Protein AF-A0A3C1CG90-F1 (afdb_monomer)

Mean predicted aligned error: 3.82 Å

Sequence (110 aa):
VVNKIRGTFKSVAVKAPGFGERRKAMLQDMAILTGGQVVTEEVGLKLENIGLDLLGRARKLVVTKDETTLVEGAGEDSDIKGRINQIKAEIENTDSDYDREKLQERLAKL

pLDDT: mean 93.27, std 3.66, range [75.5, 97.25]

Nearest PDB structures (foldseek):
  3vz8-assembly3_C  TM=9.799E-01  e=3.908E-10  Escherichia coli
  5opx-assembly1_A  TM=9.903E-01  e=6.552E-10  Escherichia coli K-12
  4ki8-assembly1_D  TM=9.821E-01  e=1.422E-09  Escherichia coli
  2c7e-assembly1_A  TM=9.826E-01  e=1.964E-09  Escherichia coli
  4v4o-assembly1_A  TM=9.834E-01  e=1.964E-09  Thermus thermophilus

Radius of gyration: 15.7 Å; Cα contacts (8 Å, |Δi|>4): 113; chains: 1; bounding box: 38×30×44 Å

Solvent-accessible surface area (backbone atoms only — not comparable to full-atom values): 6642 Å² total; per-residue (Å²): 109,69,51,44,78,72,65,77,40,94,77,85,87,78,82,76,64,78,57,73,70,59,20,55,53,50,45,46,50,52,15,41,41,14,45,21,55,77,83,39,66,92,79,73,42,50,86,91,75,64,60,76,78,44,52,52,41,55,79,43,79,50,75,60,99,90,50,74,46,82,38,65,46,61,25,55,70,66,55,42,51,51,50,51,51,52,46,51,53,54,41,74,73,46,92,43,69,67,58,34,54,57,42,49,58,51,57,75,74,108

Foldseek 3Di:
DVCVVVVVDDDDDDDQPDDDVLSVLLVVLVCQQFVAADADCVVVHDPVPDDPNRDGDAPDWDDDPVDIAGHRHPHDPVSNVVSLVVLVVVLVPDPDPVVNVSSVVSSVRD

Structure (mmCIF, N/CA/C/O backbone):
data_AF-A0A3C1CG90-F1
#
_entry.id   AF-A0A3C1CG90-F1
#
loop_
_atom_site.group_PDB
_atom_site.id
_atom_site.type_symbol
_atom_site.label_atom_id
_atom_site.label_alt_id
_atom_site.label_comp_id
_atom_site.label_asym_id
_atom_site.label_entity_id
_atom_site.label_seq_id
_atom_site.pdbx_PDB_ins_code
_atom_site.Cartn_x
_atom_site.Cartn_y
_atom_site.Cartn_z
_atom_site.occupancy
_atom_site.B_iso_or_equiv
_atom_site.auth_seq_id
_atom_site.auth_comp_id
_atom_site.auth_asym_id
_atom_site.auth_atom_id
_atom_site.pdbx_PDB_model_num
ATOM 1 N N . VAL A 1 1 ? 17.980 -6.457 -10.029 1.00 86.00 1 VAL A N 1
ATOM 2 C CA . VAL A 1 1 ? 18.742 -5.292 -10.555 1.00 86.00 1 VAL A CA 1
ATOM 3 C C . VAL A 1 1 ? 19.249 -5.526 -11.977 1.00 86.00 1 VAL A C 1
ATOM 5 O O . VAL A 1 1 ? 18.906 -4.738 -12.846 1.00 86.00 1 VAL A O 1
ATOM 8 N N . VAL A 1 2 ? 19.967 -6.624 -12.250 1.00 91.31 2 VAL A N 1
ATOM 9 C CA . VAL A 1 2 ? 20.512 -6.949 -13.589 1.00 91.31 2 VAL A CA 1
ATOM 10 C C . VAL A 1 2 ? 19.466 -6.865 -14.712 1.00 91.31 2 VAL A C 1
ATOM 12 O O . VAL A 1 2 ? 19.693 -6.183 -15.704 1.00 91.31 2 VAL A O 1
ATOM 15 N N . ASN A 1 3 ? 18.283 -7.459 -14.527 1.00 92.94 3 ASN A N 1
ATOM 16 C CA . ASN A 1 3 ? 17.213 -7.426 -15.535 1.00 92.94 3 ASN A CA 1
ATOM 17 C C . ASN A 1 3 ? 16.656 -6.023 -15.829 1.00 92.94 3 ASN A C 1
ATOM 19 O O . ASN A 1 3 ? 16.205 -5.769 -16.942 1.00 92.94 3 ASN A O 1
ATOM 23 N N . LYS A 1 4 ? 16.702 -5.111 -14.851 1.00 89.75 4 LYS A N 1
ATOM 24 C CA . LYS A 1 4 ? 16.311 -3.711 -15.050 1.00 89.75 4 LYS A CA 1
ATOM 25 C C . LYS A 1 4 ? 17.344 -2.975 -15.893 1.00 89.75 4 LYS A C 1
ATOM 27 O O . LYS A 1 4 ? 16.977 -2.280 -16.830 1.00 89.75 4 LYS A O 1
ATOM 32 N N . ILE A 1 5 ? 18.627 -3.168 -15.583 1.00 91.44 5 ILE A N 1
ATOM 33 C CA . ILE A 1 5 ? 19.749 -2.562 -16.319 1.00 91.44 5 ILE A CA 1
ATOM 34 C C . ILE A 1 5 ? 19.773 -3.056 -17.770 1.00 91.44 5 ILE A C 1
ATOM 36 O O . ILE A 1 5 ? 20.002 -2.275 -18.683 1.00 91.44 5 ILE A O 1
ATOM 40 N N . ARG A 1 6 ? 19.472 -4.341 -17.987 1.00 92.62 6 ARG A N 1
ATOM 41 C CA . ARG A 1 6 ? 19.367 -4.946 -19.324 1.00 92.62 6 ARG A CA 1
ATOM 42 C C . ARG A 1 6 ? 18.105 -4.541 -20.098 1.00 92.62 6 ARG A C 1
ATOM 44 O O . ARG A 1 6 ? 17.952 -4.955 -21.238 1.00 92.62 6 ARG A O 1
ATOM 51 N N . GLY A 1 7 ? 17.187 -3.787 -19.489 1.00 90.25 7 GLY A N 1
ATOM 52 C CA . GLY A 1 7 ? 15.934 -3.369 -20.123 1.00 90.25 7 GLY A CA 1
ATOM 53 C C . GLY A 1 7 ? 14.882 -4.474 -20.276 1.00 90.25 7 GLY A C 1
ATOM 54 O O . GLY A 1 7 ? 13.823 -4.217 -20.835 1.00 90.25 7 GLY A O 1
ATOM 55 N N . THR A 1 8 ? 15.129 -5.679 -19.754 1.00 93.56 8 THR A N 1
ATOM 56 C CA . THR A 1 8 ? 14.197 -6.817 -19.836 1.00 93.56 8 THR A CA 1
ATOM 57 C C . THR A 1 8 ? 12.934 -6.578 -19.010 1.00 93.56 8 THR A C 1
ATOM 59 O O . THR A 1 8 ? 11.840 -6.925 -19.437 1.00 93.56 8 THR A O 1
ATOM 62 N N . PHE A 1 9 ? 13.079 -5.963 -17.831 1.00 91.06 9 PHE A N 1
ATOM 63 C CA . PHE A 1 9 ? 11.961 -5.657 -16.940 1.00 91.06 9 PHE A CA 1
ATOM 64 C C . PHE A 1 9 ? 12.073 -4.244 -16.382 1.00 91.06 9 PHE A C 1
ATOM 66 O O . PHE A 1 9 ? 13.094 -3.866 -15.806 1.00 91.06 9 PHE A O 1
ATOM 73 N N . LYS A 1 10 ? 10.986 -3.478 -16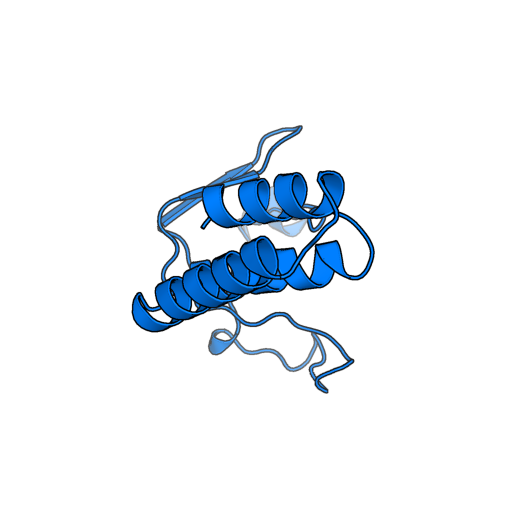.460 1.00 91.81 10 LYS A N 1
ATOM 74 C CA . LYS A 1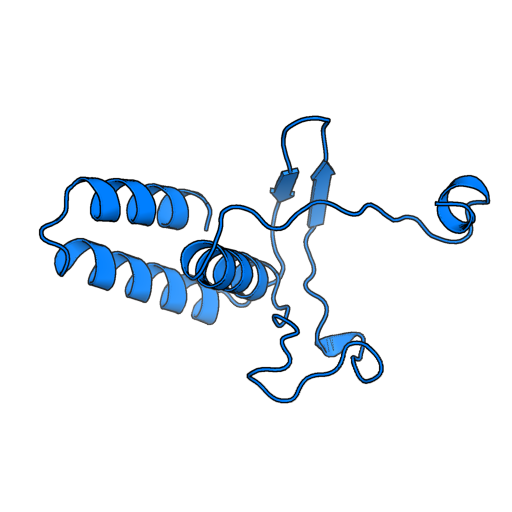 10 ? 10.854 -2.238 -15.692 1.00 91.81 10 LYS A CA 1
ATOM 75 C C . LYS A 1 10 ? 10.399 -2.598 -14.282 1.00 91.81 10 LYS A C 1
ATOM 77 O O . LYS A 1 10 ? 9.264 -3.014 -14.093 1.00 91.81 10 LYS A O 1
ATOM 82 N N . SER A 1 11 ? 11.290 -2.466 -13.303 1.00 92.94 11 SER A N 1
ATOM 83 C CA . SER A 1 11 ? 10.980 -2.798 -11.911 1.00 92.94 11 SER A CA 1
ATOM 84 C C . SER A 1 11 ? 11.587 -1.820 -10.909 1.00 92.94 11 SER A C 1
ATOM 86 O O . SER A 1 11 ? 12.580 -1.127 -11.166 1.00 92.94 11 SER A O 1
ATOM 88 N N . VAL A 1 12 ? 10.966 -1.758 -9.739 1.00 94.50 12 VAL A N 1
ATOM 89 C CA . VAL A 1 12 ? 11.440 -1.049 -8.553 1.00 94.50 12 VAL A CA 1
ATOM 90 C C . VAL A 1 12 ? 10.953 -1.828 -7.336 1.00 94.50 12 VAL A C 1
ATOM 92 O O . VAL A 1 12 ? 9.878 -2.417 -7.378 1.00 94.50 12 VAL A O 1
ATOM 95 N N . ALA A 1 13 ? 11.767 -1.879 -6.288 1.00 94.88 13 ALA A N 1
ATOM 96 C CA . ALA A 1 13 ? 11.408 -2.508 -5.027 1.00 94.88 13 ALA A CA 1
ATOM 97 C C . ALA A 1 13 ? 11.600 -1.479 -3.916 1.00 94.88 13 ALA A C 1
ATOM 99 O O . ALA A 1 13 ? 12.649 -0.837 -3.846 1.00 94.88 13 ALA A O 1
ATOM 100 N N . VAL A 1 14 ? 10.584 -1.332 -3.073 1.00 96.31 14 VAL A N 1
ATOM 101 C CA . VAL A 1 14 ? 10.586 -0.453 -1.903 1.00 96.31 14 VAL A CA 1
ATOM 102 C C . VAL A 1 14 ? 10.163 -1.261 -0.686 1.00 96.31 14 VAL A C 1
ATOM 104 O O . VAL A 1 14 ? 9.483 -2.281 -0.810 1.00 96.31 14 VAL A O 1
ATOM 107 N N . LYS A 1 15 ? 10.600 -0.840 0.499 1.00 96.31 15 LYS A N 1
ATOM 108 C CA . LYS A 1 15 ? 10.173 -1.487 1.741 1.00 96.31 15 LYS A CA 1
ATOM 109 C C . LYS A 1 15 ? 8.707 -1.147 2.007 1.00 96.31 15 LYS A C 1
ATOM 111 O O . LYS A 1 15 ? 8.290 -0.015 1.781 1.00 96.31 15 LYS A O 1
ATOM 116 N N . ALA A 1 16 ? 7.955 -2.113 2.530 1.00 95.44 16 ALA A N 1
ATOM 117 C CA . ALA A 1 16 ? 6.614 -1.851 3.037 1.00 95.44 16 ALA A CA 1
ATOM 118 C C . ALA A 1 16 ? 6.670 -0.791 4.159 1.00 95.44 16 ALA A C 1
ATOM 120 O O . ALA A 1 16 ? 7.592 -0.842 4.985 1.00 95.44 16 ALA A O 1
ATOM 121 N N . PRO A 1 17 ? 5.714 0.153 4.209 1.00 93.75 17 PRO A N 1
ATOM 122 C CA . PRO A 1 17 ? 5.703 1.200 5.220 1.00 93.75 17 PRO A CA 1
ATOM 123 C C . PRO A 1 17 ? 5.403 0.629 6.612 1.00 93.75 17 PRO A C 1
ATOM 125 O O . PRO A 1 17 ? 4.679 -0.354 6.765 1.00 93.75 17 PRO A O 1
ATOM 128 N N . GLY A 1 18 ? 5.957 1.264 7.644 1.00 92.12 18 GLY A N 1
ATOM 129 C CA . GLY A 1 18 ? 5.701 0.901 9.038 1.00 92.12 18 GLY A CA 1
ATOM 130 C C . GLY A 1 18 ? 6.345 -0.415 9.503 1.00 92.12 18 GLY A C 1
ATOM 131 O O . GLY A 1 18 ? 7.231 -1.003 8.869 1.00 92.12 18 GLY A O 1
ATOM 132 N N . PHE A 1 19 ? 5.904 -0.876 10.673 1.00 91.88 19 PHE A N 1
ATOM 133 C CA . PHE A 1 19 ? 6.411 -2.066 11.359 1.00 91.88 19 PHE A CA 1
ATOM 134 C C . PHE A 1 19 ? 5.275 -2.828 12.060 1.00 91.88 19 PHE A C 1
ATOM 136 O O . PHE A 1 19 ? 4.214 -2.259 12.315 1.00 91.88 19 PHE A O 1
ATOM 143 N N . GLY A 1 20 ? 5.497 -4.116 12.348 1.00 92.56 20 GLY A N 1
ATOM 144 C CA . GLY A 1 20 ? 4.539 -4.976 13.057 1.00 92.56 20 GLY A CA 1
ATOM 145 C C . GLY A 1 20 ? 3.153 -5.021 12.404 1.00 92.56 20 GLY A C 1
ATOM 146 O O . GLY A 1 20 ? 3.034 -5.013 11.179 1.00 92.56 20 GLY A O 1
ATOM 147 N N . GLU A 1 21 ? 2.108 -5.009 13.230 1.00 89.56 21 GLU A N 1
ATOM 148 C CA . GLU A 1 21 ? 0.708 -5.032 12.782 1.00 89.56 21 GLU A CA 1
ATOM 149 C C . GLU A 1 21 ? 0.325 -3.807 11.940 1.00 89.56 21 GLU A C 1
ATOM 151 O O . GLU A 1 21 ? -0.412 -3.923 10.960 1.00 89.56 21 GLU A O 1
ATOM 156 N N . ARG A 1 22 ? 0.922 -2.635 12.207 1.00 89.56 22 ARG A N 1
ATOM 157 C CA . ARG A 1 22 ? 0.687 -1.438 11.381 1.00 89.56 22 ARG A CA 1
ATOM 158 C C . ARG A 1 22 ? 1.158 -1.638 9.943 1.00 89.56 22 ARG A C 1
ATOM 160 O O . ARG A 1 22 ? 0.497 -1.172 9.021 1.00 89.56 22 ARG A O 1
ATOM 167 N N . ARG A 1 23 ? 2.260 -2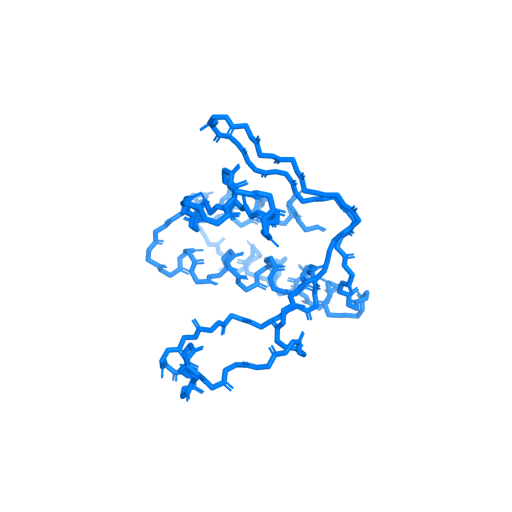.366 9.729 1.00 93.88 23 ARG A N 1
ATOM 168 C CA . ARG A 1 23 ? 2.725 -2.710 8.375 1.00 93.88 23 ARG A CA 1
ATOM 169 C C . ARG A 1 23 ? 1.704 -3.573 7.642 1.00 93.88 23 ARG A C 1
ATOM 171 O O . ARG A 1 23 ? 1.439 -3.312 6.473 1.00 93.88 23 ARG A O 1
ATOM 178 N N . LYS A 1 24 ? 1.141 -4.583 8.312 1.00 93.12 24 LYS A N 1
ATOM 179 C CA . LYS A 1 24 ? 0.114 -5.456 7.725 1.00 93.12 24 LYS A CA 1
ATOM 180 C C . LYS A 1 24 ? -1.127 -4.651 7.343 1.00 93.12 24 LYS A C 1
ATOM 182 O O . LYS A 1 24 ? -1.591 -4.750 6.212 1.00 93.12 24 LYS A O 1
ATOM 187 N N . ALA A 1 25 ? -1.589 -3.777 8.236 1.00 93.69 25 ALA A N 1
ATOM 188 C CA . ALA A 1 25 ? -2.736 -2.913 7.982 1.00 93.69 25 ALA A CA 1
ATOM 189 C C . ALA A 1 25 ? -2.504 -1.955 6.798 1.00 93.69 25 ALA A C 1
ATOM 191 O O . ALA A 1 25 ? -3.360 -1.859 5.925 1.00 93.69 25 ALA A O 1
ATOM 192 N N . MET A 1 26 ? -1.335 -1.307 6.718 1.00 95.19 26 MET A N 1
ATOM 193 C CA . MET A 1 26 ? -0.993 -0.414 5.600 1.00 95.19 26 MET A CA 1
ATOM 194 C C . MET A 1 26 ? -0.787 -1.164 4.275 1.00 95.19 26 MET A C 1
ATOM 196 O O . MET A 1 26 ? -1.119 -0.638 3.216 1.00 95.19 26 MET A O 1
ATOM 200 N N . LEU A 1 27 ? -0.248 -2.388 4.305 1.00 95.69 27 LEU A N 1
ATOM 201 C CA . LEU A 1 27 ? -0.185 -3.251 3.120 1.00 95.69 27 LEU A CA 1
ATOM 202 C C . LEU A 1 27 ? -1.585 -3.610 2.627 1.00 9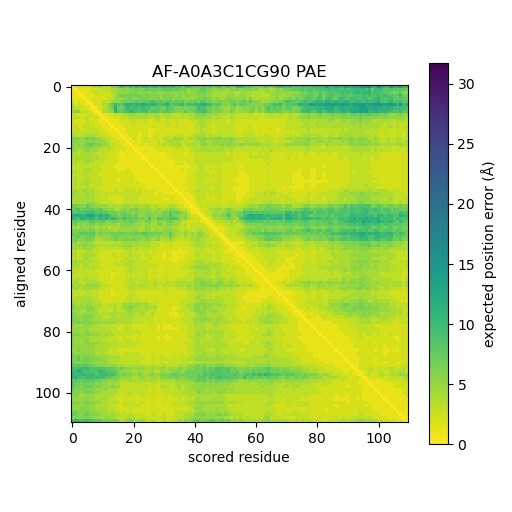5.69 27 LEU A C 1
ATOM 204 O O . LEU A 1 27 ? -1.822 -3.560 1.424 1.00 95.69 27 LEU A O 1
ATOM 208 N N . GLN A 1 28 ? -2.506 -3.907 3.545 1.00 95.00 28 GLN A N 1
ATOM 209 C CA . GLN A 1 28 ? -3.900 -4.165 3.205 1.00 95.00 28 GLN A CA 1
ATOM 210 C C . GLN A 1 28 ? -4.575 -2.927 2.604 1.00 95.00 28 GLN A C 1
ATOM 212 O O . GLN A 1 28 ? -5.306 -3.052 1.629 1.00 95.00 28 GLN A O 1
ATOM 217 N N . ASP A 1 29 ? -4.293 -1.733 3.133 1.00 96.00 29 ASP A N 1
ATOM 218 C CA . ASP A 1 29 ? -4.805 -0.472 2.582 1.00 96.00 29 ASP A CA 1
ATOM 219 C C . ASP A 1 29 ? -4.351 -0.287 1.124 1.00 96.00 29 ASP A C 1
ATOM 221 O O . ASP A 1 29 ? -5.168 -0.033 0.243 1.00 96.00 29 ASP A O 1
ATOM 225 N N . MET A 1 30 ? -3.059 -0.494 0.842 1.00 95.94 30 MET A N 1
ATOM 226 C CA . MET A 1 30 ? -2.529 -0.415 -0.525 1.00 95.94 30 MET A CA 1
ATOM 227 C C . MET A 1 30 ? -3.086 -1.514 -1.436 1.00 95.94 30 MET A C 1
ATOM 229 O O . MET A 1 30 ? -3.324 -1.262 -2.616 1.00 95.94 30 MET A O 1
ATOM 233 N N . ALA A 1 31 ? -3.287 -2.724 -0.913 1.00 95.88 31 ALA A N 1
ATOM 234 C CA . ALA A 1 31 ? -3.882 -3.831 -1.653 1.00 95.88 31 ALA A CA 1
ATOM 235 C C . ALA A 1 31 ? -5.313 -3.484 -2.086 1.00 95.88 31 ALA A C 1
ATOM 237 O O . ALA A 1 31 ? -5.608 -3.543 -3.274 1.00 95.88 31 ALA A O 1
ATOM 238 N N . ILE A 1 32 ? -6.142 -2.987 -1.163 1.00 96.25 32 ILE A N 1
ATOM 239 C CA . ILE A 1 32 ? -7.508 -2.531 -1.453 1.00 96.25 32 ILE A CA 1
ATOM 240 C C . ILE A 1 32 ? -7.499 -1.370 -2.453 1.00 96.25 32 ILE A C 1
ATOM 242 O O . ILE A 1 32 ? -8.198 -1.433 -3.457 1.00 96.25 32 ILE A O 1
ATOM 246 N N . LEU A 1 33 ? -6.658 -0.352 -2.238 1.00 96.19 33 LEU A N 1
ATOM 247 C CA . LEU A 1 33 ? -6.548 0.804 -3.136 1.00 96.19 33 LEU A CA 1
ATOM 248 C C . LEU A 1 33 ? -6.192 0.397 -4.575 1.00 96.19 33 LEU A C 1
ATOM 250 O O . LEU A 1 33 ? -6.630 1.028 -5.533 1.00 96.19 33 LEU A O 1
ATOM 254 N N . THR A 1 34 ? -5.371 -0.639 -4.739 1.00 97.00 34 THR A N 1
ATOM 255 C CA . THR A 1 34 ? -4.860 -1.071 -6.047 1.00 97.00 34 THR A CA 1
ATOM 256 C C . THR A 1 34 ? -5.590 -2.281 -6.633 1.00 97.00 34 THR A C 1
ATOM 258 O O . THR A 1 34 ? -5.277 -2.667 -7.759 1.00 97.00 34 THR A O 1
ATOM 261 N N . GLY A 1 35 ? -6.534 -2.883 -5.904 1.00 95.25 35 GLY A N 1
ATOM 262 C CA . GLY A 1 35 ? -7.191 -4.136 -6.290 1.00 95.25 35 GLY A CA 1
ATOM 263 C C . GLY A 1 35 ? -6.259 -5.356 -6.261 1.00 95.25 35 GLY A C 1
ATOM 264 O O . GLY A 1 35 ? -6.475 -6.310 -6.998 1.00 95.25 35 GLY A O 1
ATOM 265 N N . GLY A 1 36 ? -5.178 -5.301 -5.480 1.00 95.00 36 GLY A N 1
ATOM 266 C CA . GLY A 1 36 ? -4.251 -6.418 -5.288 1.00 95.00 36 GLY A CA 1
ATOM 267 C C . GLY A 1 36 ? -4.540 -7.211 -4.016 1.00 95.00 36 GLY A C 1
ATOM 268 O O . GLY A 1 36 ? -5.404 -6.853 -3.219 1.00 95.00 36 GLY A O 1
ATOM 269 N N . GLN A 1 37 ? -3.746 -8.254 -3.777 1.00 93.75 37 GLN A N 1
ATOM 270 C CA . GLN A 1 37 ? -3.806 -9.044 -2.549 1.00 93.75 37 GLN A CA 1
ATOM 271 C C . GLN A 1 37 ? -2.442 -9.099 -1.858 1.00 93.75 37 GLN A C 1
ATOM 273 O O . GLN A 1 37 ? -1.403 -9.316 -2.486 1.00 93.75 37 GLN A O 1
ATOM 278 N N . VAL A 1 38 ? -2.435 -8.915 -0.534 1.00 93.56 38 VAL A N 1
ATOM 279 C CA . VAL A 1 38 ? -1.216 -9.061 0.268 1.00 93.56 38 VAL A CA 1
ATOM 280 C C . VAL A 1 38 ? -0.826 -10.536 0.320 1.00 93.56 38 VAL A C 1
ATOM 282 O O . VAL A 1 38 ? -1.568 -11.377 0.824 1.00 93.56 38 VAL A O 1
ATOM 285 N N . VAL A 1 39 ? 0.370 -10.845 -0.175 1.00 92.00 39 VAL A N 1
ATOM 286 C CA . VAL A 1 39 ? 0.932 -12.197 -0.138 1.00 92.00 39 VAL A CA 1
ATOM 287 C C . VAL A 1 39 ? 1.588 -12.413 1.222 1.00 92.00 39 VAL A C 1
ATOM 289 O O . VAL A 1 39 ? 2.621 -11.816 1.524 1.00 92.00 39 VAL A O 1
ATOM 292 N N . THR A 1 40 ? 0.979 -13.258 2.048 1.00 88.25 40 THR A N 1
ATOM 293 C CA . THR A 1 40 ? 1.516 -13.665 3.350 1.00 88.25 40 THR A CA 1
ATOM 294 C C . THR A 1 40 ? 1.304 -15.159 3.565 1.00 88.25 40 THR A C 1
ATOM 296 O O . THR A 1 40 ? 0.278 -15.716 3.172 1.00 88.25 40 THR A O 1
ATOM 299 N N . GLU A 1 41 ? 2.268 -15.809 4.214 1.00 83.94 41 GLU A N 1
ATOM 300 C CA . GLU A 1 41 ? 2.171 -17.229 4.563 1.00 83.94 41 GLU A CA 1
ATOM 301 C C . GLU A 1 41 ? 1.032 -17.494 5.560 1.00 83.94 41 GLU A C 1
ATOM 303 O O . GLU A 1 41 ? 0.460 -18.580 5.556 1.00 83.94 41 GLU A O 1
ATOM 308 N N . GLU A 1 42 ? 0.641 -16.486 6.353 1.00 80.50 42 GLU A N 1
ATOM 309 C CA . GLU A 1 42 ? -0.469 -16.570 7.318 1.00 80.50 42 GLU A CA 1
ATOM 310 C C . GLU A 1 42 ? -1.811 -16.915 6.651 1.00 80.50 42 GLU A C 1
ATOM 312 O O . GLU A 1 42 ? -2.651 -17.567 7.264 1.00 80.50 42 GLU A O 1
ATOM 317 N N . VAL A 1 43 ? -2.003 -16.520 5.385 1.00 75.50 43 VAL A N 1
A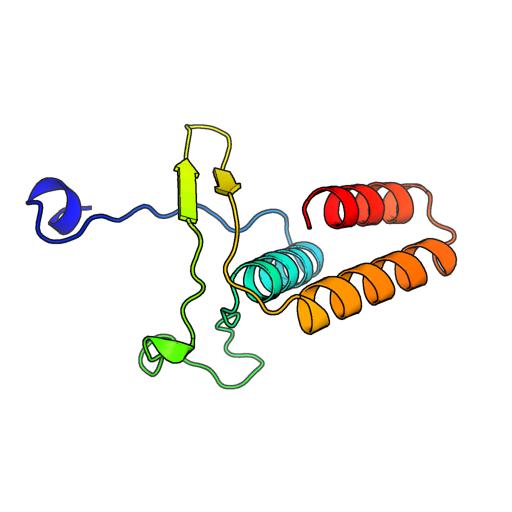TOM 318 C CA . VAL A 1 43 ? -3.207 -16.841 4.593 1.00 75.50 43 VAL A CA 1
ATOM 319 C C . VAL A 1 43 ? -2.968 -17.986 3.601 1.00 75.50 43 VAL A C 1
ATOM 321 O O . VAL A 1 43 ? -3.753 -18.188 2.680 1.00 75.50 43 VAL A O 1
ATOM 324 N N . GLY A 1 44 ? -1.872 -18.735 3.767 1.00 82.25 44 GLY A N 1
ATOM 325 C CA . GLY A 1 44 ? -1.527 -19.888 2.932 1.00 82.25 44 GLY A CA 1
ATOM 326 C C . GLY A 1 44 ? -0.985 -19.537 1.544 1.00 82.25 44 GLY A C 1
ATOM 327 O O . GLY A 1 44 ? -0.801 -20.432 0.717 1.00 82.25 44 GLY A O 1
ATOM 328 N N . LEU A 1 45 ? -0.706 -18.259 1.270 1.00 86.38 45 LEU A N 1
ATOM 329 C CA . LEU A 1 45 ? -0.145 -17.829 -0.006 1.00 86.38 45 LEU A CA 1
ATOM 330 C C . LEU A 1 45 ? 1.379 -17.926 0.014 1.00 86.38 45 LEU A C 1
ATOM 332 O O . LEU A 1 45 ? 2.048 -17.378 0.889 1.00 86.38 45 LEU A O 1
ATOM 336 N N . LYS A 1 46 ? 1.930 -18.573 -1.014 1.00 87.94 46 LYS A N 1
ATOM 337 C CA . LYS A 1 46 ? 3.369 -18.602 -1.276 1.00 87.94 46 LYS A CA 1
ATOM 338 C C . LYS A 1 46 ? 3.685 -17.795 -2.519 1.00 87.94 46 LYS A C 1
ATOM 340 O O . LYS A 1 46 ? 2.998 -17.925 -3.528 1.00 87.94 46 LYS A O 1
ATOM 345 N N . LEU A 1 47 ? 4.773 -17.029 -2.464 1.00 86.38 47 LEU A N 1
ATOM 346 C CA . LEU A 1 47 ? 5.218 -16.170 -3.565 1.00 86.38 47 LEU A CA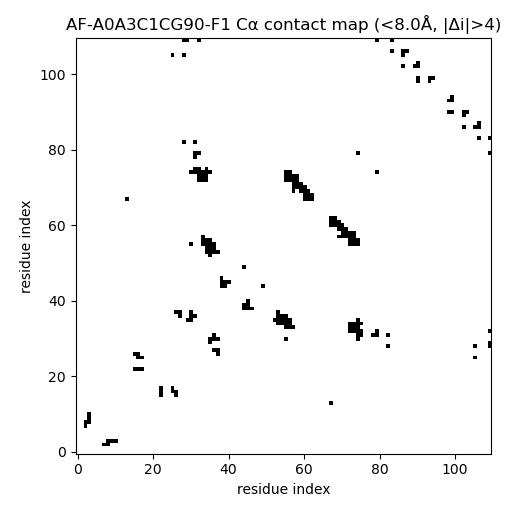 1
ATOM 347 C C . LEU A 1 47 ? 5.467 -16.946 -4.873 1.00 86.38 47 LEU A C 1
ATOM 349 O O . LEU A 1 47 ? 5.336 -16.386 -5.951 1.00 86.38 47 LEU A O 1
ATOM 353 N N . GLU A 1 48 ? 5.806 -18.231 -4.790 1.00 88.50 48 GLU A N 1
ATOM 354 C CA . GLU A 1 48 ? 6.012 -19.103 -5.956 1.00 88.50 48 GLU A CA 1
ATOM 355 C C . GLU A 1 48 ? 4.716 -19.462 -6.704 1.00 88.50 48 GLU A C 1
ATOM 357 O O . GLU A 1 48 ? 4.775 -19.807 -7.880 1.00 88.50 48 GLU A O 1
ATOM 362 N N . ASN A 1 49 ? 3.557 -19.337 -6.049 1.00 86.62 49 ASN A N 1
ATOM 363 C CA . ASN A 1 49 ? 2.257 -19.765 -6.574 1.00 86.62 49 ASN A CA 1
ATOM 364 C C . ASN A 1 49 ? 1.334 -18.591 -6.939 1.00 86.62 49 ASN A C 1
ATOM 366 O O . ASN A 1 49 ? 0.150 -18.808 -7.189 1.00 86.62 49 ASN A O 1
ATOM 370 N N . ILE A 1 50 ? 1.832 -17.349 -6.934 1.00 90.69 50 ILE A N 1
ATOM 371 C CA . ILE A 1 50 ? 0.995 -16.177 -7.225 1.00 90.69 50 ILE A CA 1
ATOM 372 C C . ILE A 1 50 ? 0.802 -15.975 -8.729 1.00 90.69 50 ILE A C 1
ATOM 374 O O . ILE A 1 50 ? 1.744 -16.092 -9.515 1.00 90.69 50 ILE A O 1
ATOM 378 N N . GLY A 1 51 ? -0.424 -15.629 -9.120 1.00 89.94 51 GLY A N 1
ATOM 379 C CA . GLY A 1 51 ? -0.763 -15.204 -10.473 1.00 89.94 51 GLY A CA 1
ATOM 380 C C . GLY A 1 51 ? -0.809 -13.680 -10.625 1.00 89.94 51 GLY A C 1
ATOM 381 O O . GLY A 1 51 ? -0.609 -12.918 -9.676 1.00 89.94 51 GLY A O 1
ATOM 382 N N . LEU A 1 52 ? -1.064 -13.225 -11.855 1.00 91.81 52 LEU A N 1
ATOM 383 C CA . LEU A 1 52 ? -1.195 -11.796 -12.182 1.00 91.81 52 LEU A CA 1
ATOM 384 C C . LEU A 1 52 ? -2.473 -11.164 -11.614 1.00 91.81 52 LEU A C 1
ATOM 386 O O . LEU A 1 52 ? -2.560 -9.943 -11.530 1.00 91.81 52 LEU A O 1
ATOM 390 N N . ASP A 1 53 ? -3.448 -11.989 -11.257 1.00 90.94 53 ASP A N 1
ATOM 391 C CA . ASP A 1 53 ? -4.711 -11.636 -10.613 1.00 90.94 53 ASP A CA 1
ATOM 392 C C . ASP A 1 53 ? -4.519 -11.077 -9.198 1.00 90.94 53 ASP A C 1
ATOM 394 O O . ASP A 1 53 ? -5.290 -10.226 -8.774 1.00 90.94 53 ASP A O 1
ATOM 398 N N . LEU A 1 54 ? -3.450 -11.475 -8.502 1.00 91.25 54 LEU A N 1
ATOM 399 C CA . LEU A 1 54 ? -3.135 -10.975 -7.159 1.00 91.25 54 LEU A CA 1
ATOM 400 C C . LEU A 1 54 ? -2.378 -9.635 -7.181 1.00 91.25 54 LEU A C 1
ATOM 402 O O . LEU A 1 54 ? -2.177 -9.012 -6.135 1.00 91.25 54 LEU A O 1
ATOM 406 N N . LEU A 1 55 ? -1.918 -9.187 -8.355 1.00 94.62 55 LEU A N 1
ATOM 407 C CA . LEU A 1 55 ? -1.130 -7.966 -8.491 1.00 94.62 55 LEU A CA 1
ATOM 408 C C . LEU A 1 55 ? -2.032 -6.737 -8.620 1.00 94.62 55 LEU A C 1
ATOM 410 O O . LEU A 1 55 ? -2.776 -6.591 -9.589 1.00 94.62 55 LEU A O 1
ATOM 414 N N . GLY A 1 56 ? -1.870 -5.799 -7.687 1.00 96.12 56 GLY A N 1
ATOM 415 C CA . GLY A 1 56 ? -2.540 -4.505 -7.747 1.00 96.12 56 GLY A CA 1
ATOM 416 C C . GLY A 1 56 ? -2.084 -3.651 -8.934 1.00 96.12 56 GLY A C 1
ATOM 417 O O . GLY A 1 56 ? -0.959 -3.770 -9.431 1.00 96.12 56 GLY A O 1
ATOM 418 N N . ARG A 1 57 ? -2.960 -2.751 -9.381 1.00 96.56 57 ARG A N 1
ATOM 419 C CA . ARG A 1 57 ? -2.705 -1.809 -10.474 1.00 96.56 57 ARG A CA 1
ATOM 420 C C . ARG A 1 57 ? -2.926 -0.372 -10.013 1.00 96.56 57 ARG A C 1
ATOM 422 O O . ARG A 1 57 ? -3.776 -0.084 -9.178 1.00 96.56 57 ARG A O 1
ATOM 429 N N . ALA A 1 58 ? -2.148 0.537 -10.586 1.00 96.56 58 ALA A N 1
ATOM 430 C CA . ALA A 1 58 ? -2.301 1.976 -10.417 1.00 96.56 58 ALA A CA 1
ATOM 431 C C . ALA A 1 58 ? -1.912 2.676 -11.719 1.00 96.56 58 ALA A C 1
ATOM 433 O O . ALA A 1 58 ? -1.056 2.179 -12.459 1.00 96.56 58 ALA A O 1
ATOM 434 N N . ARG A 1 59 ? -2.499 3.842 -11.996 1.00 96.62 59 ARG A N 1
ATOM 435 C CA . ARG A 1 59 ? -2.174 4.625 -13.197 1.00 96.62 59 ARG A CA 1
ATOM 436 C C . ARG A 1 59 ? -0.722 5.086 -13.200 1.00 96.62 59 ARG A C 1
ATOM 438 O O . ARG A 1 59 ? -0.075 5.099 -14.249 1.00 96.62 59 ARG A O 1
ATOM 445 N N . LYS A 1 60 ? -0.213 5.513 -12.043 1.00 95.62 60 LYS A N 1
ATOM 446 C CA . LYS A 1 60 ? 1.155 6.019 -11.916 1.00 95.62 60 LYS A CA 1
ATOM 447 C C . LYS A 1 60 ? 1.742 5.691 -10.549 1.00 95.62 60 LYS A C 1
ATOM 449 O O . LYS A 1 60 ? 1.120 5.912 -9.516 1.00 95.62 60 LYS A O 1
ATOM 454 N N . LEU A 1 61 ? 2.984 5.215 -10.571 1.00 95.81 61 LEU A N 1
ATOM 455 C CA . LEU A 1 61 ? 3.825 5.023 -9.394 1.00 95.81 61 LEU A CA 1
ATOM 456 C C . LEU A 1 61 ? 5.025 5.961 -9.494 1.00 95.81 61 LEU A C 1
ATOM 458 O O . LEU A 1 61 ? 5.745 5.945 -10.496 1.00 95.81 61 LEU A O 1
ATOM 462 N N . VAL A 1 62 ? 5.238 6.776 -8.464 1.00 96.75 62 VAL A N 1
ATOM 463 C CA . VAL A 1 62 ? 6.414 7.646 -8.340 1.00 96.75 62 VAL A CA 1
ATOM 464 C C . VAL A 1 62 ? 7.215 7.181 -7.138 1.00 96.75 62 VAL A C 1
ATOM 466 O O . VAL A 1 62 ? 6.692 7.124 -6.032 1.00 96.75 62 VAL A O 1
ATOM 469 N N . VAL A 1 63 ? 8.479 6.831 -7.361 1.00 97.25 63 VAL A N 1
ATOM 470 C CA . VAL A 1 63 ? 9.399 6.405 -6.303 1.00 97.25 63 VAL A CA 1
ATOM 471 C C . VAL A 1 63 ? 10.579 7.361 -6.293 1.00 97.25 63 VAL A C 1
ATOM 473 O O . VAL A 1 63 ? 11.273 7.498 -7.304 1.00 97.25 63 VAL A O 1
ATOM 476 N N . THR A 1 64 ? 10.791 8.021 -5.162 1.00 96.81 64 THR A N 1
ATOM 477 C CA . THR A 1 64 ? 11.962 8.858 -4.898 1.00 96.81 64 THR A CA 1
ATOM 478 C C . THR A 1 64 ? 12.911 8.122 -3.949 1.00 96.81 64 THR A C 1
ATOM 480 O O . THR A 1 64 ? 12.744 6.933 -3.674 1.00 96.81 64 THR A O 1
ATOM 483 N N . LYS A 1 65 ? 13.955 8.809 -3.478 1.00 95.50 65 LYS A N 1
ATOM 484 C CA . LYS A 1 65 ? 14.871 8.251 -2.479 1.00 95.50 65 LYS A CA 1
ATOM 485 C C . LYS A 1 65 ? 14.153 7.938 -1.161 1.00 95.50 65 LYS A C 1
ATOM 487 O O . LYS A 1 65 ? 14.471 6.929 -0.535 1.00 95.50 65 LYS A O 1
ATOM 492 N N . ASP A 1 66 ? 13.201 8.787 -0.785 1.00 94.75 66 ASP A N 1
ATOM 493 C CA . ASP A 1 66 ? 12.617 8.803 0.556 1.00 94.75 66 ASP A CA 1
ATOM 494 C C . ASP A 1 66 ? 11.119 8.455 0.552 1.00 94.75 66 ASP A C 1
ATOM 496 O O . ASP A 1 66 ? 10.587 8.011 1.567 1.00 94.75 66 ASP A O 1
ATOM 500 N N . GLU A 1 67 ? 10.436 8.589 -0.591 1.00 95.12 67 GLU A N 1
ATOM 501 C CA . GLU A 1 67 ? 8.979 8.473 -0.677 1.00 95.12 67 GLU A CA 1
ATOM 502 C C . GLU A 1 67 ? 8.510 7.596 -1.841 1.00 95.12 67 GLU A C 1
ATOM 504 O O . GLU A 1 67 ? 9.181 7.417 -2.861 1.00 95.12 67 GLU A O 1
ATOM 509 N N . THR A 1 68 ? 7.311 7.038 -1.686 1.00 96.94 68 THR A N 1
ATOM 510 C CA . THR A 1 68 ? 6.596 6.318 -2.741 1.00 96.94 68 THR A CA 1
ATOM 511 C C . THR A 1 68 ? 5.162 6.814 -2.799 1.00 96.94 68 THR A C 1
ATOM 513 O O . THR A 1 68 ? 4.455 6.790 -1.795 1.00 96.94 68 THR A O 1
ATOM 516 N N . THR A 1 69 ? 4.732 7.235 -3.983 1.00 95.81 69 THR A N 1
ATOM 517 C CA . THR A 1 69 ? 3.388 7.756 -4.233 1.00 95.81 69 THR A CA 1
ATOM 518 C C . THR A 1 69 ? 2.673 6.864 -5.236 1.00 95.81 69 THR A C 1
ATOM 520 O O . THR A 1 69 ? 3.165 6.644 -6.349 1.00 95.81 69 THR A O 1
ATOM 523 N N . LEU A 1 70 ? 1.501 6.373 -4.838 1.00 95.50 70 LEU A N 1
ATOM 524 C CA . LEU A 1 70 ? 0.571 5.646 -5.691 1.00 95.50 70 LEU A CA 1
ATOM 525 C C . LEU A 1 70 ? -0.519 6.620 -6.138 1.00 95.50 70 LEU A C 1
ATOM 527 O O . LEU A 1 70 ? -1.142 7.264 -5.302 1.00 95.50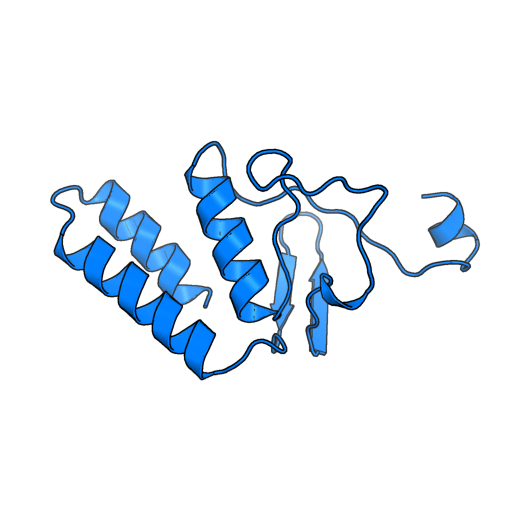 70 LEU A O 1
ATOM 531 N N . VAL A 1 71 ? -0.722 6.756 -7.447 1.00 95.00 71 VAL A N 1
ATOM 532 C CA . VAL A 1 71 ? -1.714 7.674 -8.021 1.00 95.00 71 VAL A CA 1
ATOM 533 C C . VAL A 1 71 ? -2.737 6.870 -8.807 1.00 95.00 71 VAL A C 1
ATOM 535 O O . VAL A 1 71 ? -2.357 6.134 -9.723 1.00 95.00 71 VAL A O 1
ATOM 538 N N . GLU A 1 72 ? -4.013 7.061 -8.457 1.00 92.81 72 GLU A N 1
ATOM 539 C CA . GLU A 1 72 ? -5.180 6.405 -9.064 1.00 92.81 72 GLU A CA 1
ATOM 540 C C . GLU A 1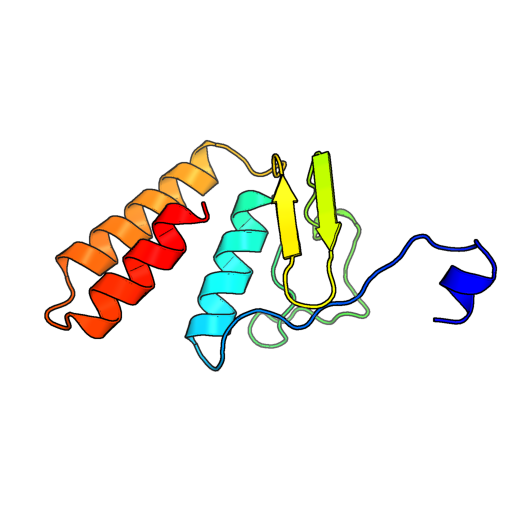 72 ? -5.012 4.877 -9.101 1.00 92.81 72 GLU A C 1
ATOM 542 O O . GLU A 1 72 ? -4.700 4.282 -10.138 1.00 92.81 72 GLU A O 1
ATOM 547 N N . GLY A 1 73 ? -5.154 4.253 -7.928 1.00 94.38 73 GLY A N 1
ATOM 548 C CA . GLY A 1 73 ? -5.236 2.800 -7.805 1.00 94.38 73 GLY A CA 1
ATOM 549 C C . GLY A 1 73 ? -6.499 2.252 -8.478 1.00 94.38 73 GLY A C 1
ATOM 550 O O . GLY A 1 73 ? -7.501 2.950 -8.584 1.00 94.38 73 GLY A O 1
ATOM 551 N N . ALA A 1 74 ? -6.429 1.020 -8.980 1.00 95.06 74 ALA A N 1
ATOM 552 C CA . ALA A 1 74 ? -7.515 0.375 -9.720 1.00 95.06 74 ALA A CA 1
ATOM 553 C C . ALA A 1 74 ? -8.407 -0.525 -8.840 1.00 95.06 74 ALA A C 1
ATOM 555 O O . ALA A 1 74 ? -8.999 -1.473 -9.353 1.00 95.06 74 ALA A O 1
ATOM 556 N N . GLY A 1 75 ? -8.444 -0.279 -7.528 1.00 94.81 75 GLY A N 1
ATOM 557 C CA . GLY A 1 75 ? -9.335 -0.982 -6.605 1.00 94.81 75 GLY A CA 1
ATOM 558 C C . GLY A 1 75 ? -10.805 -0.630 -6.826 1.00 94.81 75 GLY A C 1
ATOM 559 O O . GLY A 1 75 ? -11.123 0.412 -7.398 1.00 94.81 75 GLY A O 1
ATOM 560 N N . GLU A 1 76 ? -11.709 -1.494 -6.366 1.00 95.56 76 GLU A N 1
ATOM 561 C CA . GLU A 1 76 ? -13.143 -1.217 -6.443 1.00 95.56 76 GLU A CA 1
ATOM 562 C C . GLU A 1 76 ? -13.559 -0.135 -5.435 1.00 95.56 76 GLU A C 1
ATOM 564 O O . GLU A 1 76 ? -13.221 -0.192 -4.249 1.00 95.56 76 GLU A O 1
ATOM 569 N N . ASP A 1 77 ? -14.364 0.832 -5.885 1.00 94.12 77 ASP A N 1
ATOM 570 C CA . ASP A 1 77 ? -14.879 1.922 -5.044 1.00 94.12 77 ASP A CA 1
ATOM 571 C C . ASP A 1 77 ? -15.612 1.418 -3.790 1.00 94.12 77 ASP A C 1
ATOM 573 O O . ASP A 1 77 ? -15.586 2.072 -2.744 1.00 94.12 77 ASP A O 1
ATOM 577 N N . SER A 1 78 ? -16.301 0.277 -3.888 1.00 96.31 78 SER A N 1
ATOM 578 C CA . SER A 1 78 ? -16.986 -0.385 -2.771 1.00 96.31 78 SER A CA 1
ATOM 579 C C . SER A 1 78 ? -16.009 -0.833 -1.693 1.00 96.31 78 SER A C 1
ATOM 581 O O . SER A 1 78 ? -16.243 -0.556 -0.514 1.00 96.31 78 SER A O 1
ATOM 583 N N . ASP A 1 79 ? -14.906 -1.463 -2.088 1.00 95.50 79 ASP A N 1
ATOM 584 C CA . ASP A 1 79 ? -13.894 -1.974 -1.166 1.00 95.50 79 ASP A CA 1
ATOM 585 C C . ASP A 1 79 ? -13.139 -0.828 -0.498 1.00 95.50 79 ASP A C 1
ATOM 587 O O . ASP A 1 79 ? -12.934 -0.837 0.719 1.00 95.50 79 ASP A O 1
ATOM 591 N N . ILE A 1 80 ? -12.804 0.214 -1.266 1.00 95.25 80 ILE A N 1
ATOM 592 C CA . ILE A 1 80 ? -12.156 1.423 -0.746 1.00 95.25 80 ILE A CA 1
ATOM 593 C C . ILE A 1 80 ? -13.069 2.113 0.276 1.00 95.25 80 ILE A C 1
ATOM 595 O O . ILE A 1 80 ? -12.638 2.414 1.391 1.00 95.25 80 ILE A O 1
ATOM 599 N N . LYS A 1 81 ? -14.359 2.302 -0.041 1.00 95.94 81 LYS A N 1
ATOM 600 C CA . LYS A 1 81 ? -15.341 2.865 0.906 1.00 95.94 81 LYS A CA 1
ATOM 601 C C . LYS A 1 81 ? -15.512 1.988 2.143 1.00 95.94 81 LYS A C 1
ATOM 603 O O . LYS A 1 81 ? -15.576 2.512 3.256 1.00 95.94 81 LYS A O 1
ATOM 608 N N . GLY A 1 82 ? -15.559 0.668 1.969 1.00 96.94 82 GLY A N 1
ATOM 609 C CA . GLY A 1 82 ? -15.602 -0.291 3.070 1.00 96.94 82 GLY A CA 1
ATOM 610 C C . GLY A 1 82 ? -14.400 -0.128 3.997 1.00 96.94 82 GLY A C 1
ATOM 611 O O . GLY A 1 82 ? -14.560 -0.038 5.216 1.00 96.94 82 GLY A O 1
ATOM 612 N N . ARG A 1 83 ? -13.203 0.016 3.423 1.00 96.31 83 ARG A N 1
ATOM 613 C CA . ARG A 1 83 ? -11.970 0.218 4.181 1.00 96.31 83 ARG A CA 1
ATOM 614 C C . ARG A 1 83 ? -11.931 1.554 4.917 1.00 96.31 83 ARG A C 1
ATOM 616 O O . ARG A 1 83 ? -11.561 1.591 6.088 1.00 96.31 83 ARG A O 1
ATOM 623 N N . ILE A 1 84 ? -12.364 2.630 4.265 1.00 96.00 84 ILE A N 1
ATOM 624 C CA . ILE A 1 84 ? -12.518 3.961 4.868 1.00 96.00 84 ILE A CA 1
ATOM 625 C C . ILE A 1 84 ? -13.441 3.892 6.090 1.00 96.00 84 ILE A C 1
ATOM 627 O O . ILE A 1 84 ? -13.117 4.440 7.143 1.00 96.00 84 ILE A O 1
ATOM 631 N N . ASN A 1 85 ? -14.574 3.198 5.973 1.00 96.88 85 ASN A N 1
ATOM 632 C CA . ASN A 1 85 ? -15.535 3.066 7.067 1.00 96.88 85 ASN A CA 1
ATOM 633 C C . ASN A 1 85 ? -14.980 2.240 8.235 1.00 96.88 85 ASN A C 1
ATOM 635 O O . ASN A 1 85 ? -15.190 2.619 9.383 1.00 96.88 85 ASN A O 1
ATOM 639 N N . GLN A 1 86 ? -14.229 1.167 7.960 1.00 95.12 86 GLN A N 1
ATOM 640 C CA . GLN A 1 86 ? -13.533 0.401 9.003 1.00 95.12 86 GLN A CA 1
ATOM 641 C C . GLN A 1 86 ? -12.575 1.289 9.804 1.00 95.12 86 GLN A C 1
ATOM 643 O O . GLN A 1 86 ? -12.649 1.321 11.028 1.00 95.12 86 GLN A O 1
ATOM 648 N N . ILE A 1 87 ? -11.728 2.068 9.123 1.00 95.31 87 ILE A N 1
ATOM 649 C CA . ILE A 1 87 ? -10.753 2.945 9.790 1.00 95.31 87 ILE A CA 1
ATOM 650 C C . ILE A 1 87 ? -11.460 4.054 10.584 1.00 95.31 87 ILE A C 1
ATOM 652 O O . ILE A 1 87 ? -11.032 4.383 11.686 1.00 95.31 87 ILE A O 1
ATOM 656 N N . LYS A 1 88 ? -12.564 4.614 10.070 1.00 96.00 88 LYS A N 1
ATOM 657 C CA . LYS A 1 88 ? -13.378 5.591 10.816 1.00 96.00 88 LYS A CA 1
ATOM 658 C C . LYS A 1 88 ? -13.954 4.998 12.103 1.00 96.00 88 LYS A C 1
ATOM 660 O O . LYS A 1 88 ? -13.865 5.637 13.144 1.00 96.00 88 LYS A O 1
ATOM 665 N N . ALA A 1 89 ? -14.473 3.774 12.051 1.00 96.44 89 ALA A N 1
ATOM 666 C CA . ALA A 1 89 ? -14.955 3.087 13.245 1.00 96.44 89 ALA A CA 1
ATOM 667 C C . ALA A 1 89 ? -13.812 2.789 14.236 1.00 96.44 89 ALA A C 1
ATOM 669 O O . ALA A 1 89 ? -13.989 2.941 15.441 1.00 96.44 89 ALA A O 1
ATOM 670 N N . GLU A 1 90 ? -12.622 2.406 13.759 1.00 93.44 90 GLU A N 1
ATOM 671 C CA . GLU A 1 90 ? -11.432 2.234 14.612 1.00 93.44 90 GLU A CA 1
ATOM 672 C C . GLU A 1 90 ? -11.032 3.551 15.308 1.00 93.44 90 GLU A C 1
ATOM 674 O O . GLU A 1 90 ? -10.653 3.538 16.477 1.00 93.44 90 GLU A O 1
ATOM 679 N N . ILE A 1 91 ? -11.157 4.692 14.617 1.00 94.38 91 ILE A N 1
ATOM 680 C CA . ILE A 1 91 ? -10.883 6.033 15.165 1.00 94.38 91 ILE A CA 1
ATOM 681 C C . ILE A 1 91 ? -11.859 6.401 16.287 1.00 94.38 91 ILE A C 1
ATOM 683 O O . ILE A 1 91 ? -11.447 6.989 17.287 1.00 94.38 91 ILE A O 1
ATOM 687 N N . GLU A 1 92 ? -13.143 6.091 16.119 1.00 94.94 92 GLU A N 1
ATOM 688 C CA . GLU A 1 92 ? -14.178 6.398 17.114 1.00 94.94 92 GLU A CA 1
ATOM 689 C C . GLU A 1 92 ? -14.053 5.528 18.369 1.00 94.94 92 GLU A C 1
ATOM 691 O O . GLU A 1 92 ? -14.353 5.990 19.465 1.00 94.94 92 GLU A O 1
ATOM 696 N N . ASN A 1 93 ? -13.572 4.292 18.215 1.00 94.81 93 ASN A N 1
ATOM 697 C CA . ASN A 1 93 ? -13.439 3.331 19.310 1.00 94.81 93 ASN A CA 1
ATOM 698 C C . ASN A 1 93 ? -12.095 3.404 20.053 1.00 94.81 93 ASN A C 1
ATOM 700 O O . ASN A 1 93 ? -11.894 2.642 20.997 1.00 94.81 93 ASN A O 1
ATOM 704 N N . THR A 1 94 ? -11.158 4.261 19.629 1.00 93.69 94 THR A N 1
ATOM 705 C CA . THR A 1 94 ? -9.872 4.414 20.321 1.00 93.69 94 THR A CA 1
ATOM 706 C C . THR A 1 94 ? -9.868 5.601 21.282 1.00 93.69 94 THR A C 1
ATOM 708 O O . THR A 1 94 ? -10.175 6.742 20.913 1.00 93.69 94 THR A O 1
ATOM 711 N N . ASP A 1 95 ? -9.429 5.327 22.509 1.00 94.25 95 ASP A N 1
ATOM 712 C CA . ASP A 1 95 ? -9.180 6.319 23.561 1.00 94.25 95 ASP A CA 1
ATOM 713 C C . ASP A 1 95 ? -7.730 6.847 23.542 1.00 94.25 95 ASP A C 1
ATOM 715 O O . ASP A 1 95 ? -7.351 7.693 24.350 1.00 94.25 95 ASP A O 1
ATOM 719 N N . SER A 1 96 ? -6.898 6.341 22.627 1.00 96.19 96 SER A N 1
ATOM 720 C CA . SER A 1 96 ? -5.490 6.710 22.474 1.00 96.19 96 SER A CA 1
ATOM 721 C C . SER A 1 96 ? -5.331 7.769 21.385 1.00 96.19 96 SER A C 1
ATOM 723 O O . SER A 1 96 ? -5.551 7.501 20.201 1.00 96.19 96 SER A O 1
ATOM 725 N N . ASP A 1 97 ? -4.890 8.970 21.770 1.00 94.06 97 ASP A N 1
ATOM 726 C CA . ASP A 1 97 ? -4.608 10.059 20.824 1.00 94.06 97 ASP A CA 1
ATOM 727 C C . ASP A 1 97 ? -3.535 9.669 19.798 1.00 94.06 97 ASP A C 1
ATOM 729 O O . ASP A 1 97 ? -3.637 10.020 18.621 1.00 94.06 97 ASP A O 1
ATOM 733 N N . TYR A 1 98 ? -2.541 8.880 20.221 1.00 92.44 98 TYR A N 1
ATOM 734 C CA . TYR A 1 98 ? -1.514 8.349 19.327 1.00 92.44 98 TYR A CA 1
ATOM 735 C C . TYR A 1 98 ? -2.130 7.447 18.252 1.00 92.44 98 TYR A C 1
ATOM 737 O O . TYR A 1 98 ? -1.868 7.630 17.062 1.00 92.44 98 TYR A O 1
ATOM 745 N N . ASP A 1 99 ? -2.977 6.492 18.642 1.00 92.06 99 ASP A N 1
ATOM 746 C CA . ASP A 1 99 ? -3.599 5.577 17.681 1.00 92.06 99 ASP A CA 1
ATOM 747 C C . ASP A 1 99 ? -4.565 6.320 16.761 1.00 92.06 99 ASP A C 1
ATOM 749 O O . ASP A 1 99 ? -4.582 6.071 15.554 1.00 92.06 99 ASP A O 1
ATOM 753 N N . ARG A 1 100 ? -5.299 7.299 17.298 1.00 94.94 100 ARG A N 1
ATOM 754 C CA . ARG A 1 100 ? -6.174 8.180 16.525 1.00 94.94 100 ARG A CA 1
ATOM 755 C C . ARG A 1 100 ? -5.413 8.929 15.435 1.00 94.94 100 ARG A C 1
ATOM 757 O O . ARG A 1 100 ? -5.814 8.866 14.274 1.00 94.94 100 ARG A O 1
ATOM 764 N N . GLU A 1 101 ? -4.303 9.583 15.776 1.00 94.88 101 GLU A N 1
ATOM 765 C CA . GLU A 1 101 ? -3.439 10.276 14.810 1.00 94.88 101 GLU A CA 1
ATOM 766 C C . GLU A 1 101 ? -2.965 9.306 13.716 1.00 94.88 101 GLU A C 1
ATOM 768 O O . GLU A 1 101 ? -3.030 9.585 12.517 1.00 94.88 101 GLU A O 1
ATOM 773 N N . LYS A 1 102 ? -2.548 8.104 14.119 1.00 92.69 102 LYS A N 1
ATOM 774 C CA . LYS A 1 102 ? -2.022 7.086 13.206 1.00 92.69 102 LYS A CA 1
ATOM 775 C C . LYS A 1 102 ? -3.073 6.451 12.304 1.00 92.69 102 LYS A C 1
ATOM 777 O O . LYS A 1 102 ? -2.735 6.043 11.190 1.00 92.69 102 LYS A O 1
ATOM 782 N N . LEU A 1 103 ? -4.321 6.373 12.743 1.00 94.44 103 LEU A N 1
ATOM 783 C CA . LEU A 1 103 ? -5.445 5.953 11.915 1.00 94.44 103 LEU A CA 1
ATOM 784 C C . LEU A 1 103 ? -5.873 7.066 10.953 1.00 94.44 103 LEU A C 1
ATOM 786 O O . LEU A 1 103 ? -6.138 6.784 9.786 1.00 94.44 103 LEU A O 1
ATOM 790 N N . GLN A 1 104 ? -5.850 8.329 11.388 1.00 93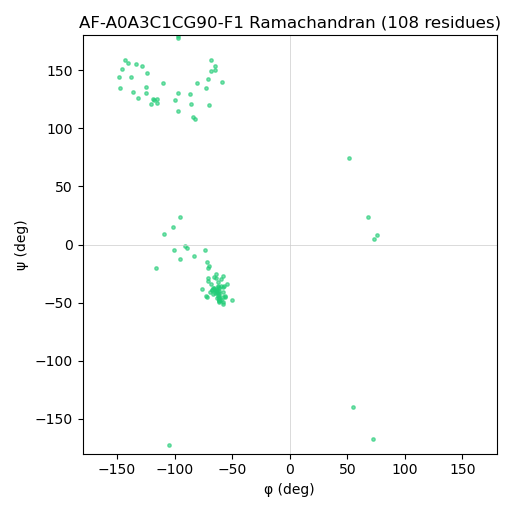.94 104 GLN A N 1
ATOM 791 C CA . GLN A 1 104 ? -6.100 9.481 10.515 1.00 93.94 104 GLN A CA 1
ATOM 792 C C . GLN A 1 104 ? -5.069 9.581 9.383 1.00 93.94 104 GLN A C 1
ATOM 794 O O . GLN A 1 104 ? -5.445 9.816 8.236 1.00 93.94 104 GLN A O 1
ATOM 799 N N . GLU A 1 105 ? -3.787 9.317 9.659 1.00 93.75 105 GLU A N 1
ATOM 800 C CA . GLU A 1 105 ? -2.752 9.231 8.617 1.00 93.75 105 GLU A CA 1
ATOM 801 C C . GLU A 1 105 ? -3.059 8.163 7.557 1.00 93.75 105 GLU A C 1
ATOM 803 O O . GLU A 1 105 ? -2.727 8.347 6.386 1.00 93.75 105 GLU A O 1
ATOM 808 N N . ARG A 1 106 ? -3.638 7.023 7.957 1.00 94.31 106 ARG A N 1
ATOM 809 C CA . ARG A 1 106 ? -4.027 5.951 7.026 1.00 94.31 106 ARG A CA 1
ATOM 810 C C . ARG A 1 106 ? -5.249 6.355 6.217 1.00 94.31 106 ARG A C 1
ATOM 812 O O . ARG A 1 106 ? -5.244 6.194 5.003 1.00 94.31 106 ARG A O 1
ATOM 819 N N . LEU A 1 107 ? -6.247 6.929 6.884 1.00 93.69 107 LEU A N 1
ATOM 820 C CA . LEU A 1 107 ? -7.461 7.437 6.257 1.00 93.69 107 LEU A CA 1
ATOM 821 C C . LEU A 1 107 ? -7.153 8.494 5.191 1.00 93.69 107 LEU A C 1
ATOM 823 O O . LEU A 1 107 ? -7.760 8.471 4.134 1.00 93.69 107 LEU A O 1
ATOM 827 N N . ALA A 1 108 ? -6.195 9.388 5.447 1.00 93.19 108 ALA A N 1
ATOM 828 C CA . ALA A 1 108 ? -5.795 10.430 4.502 1.00 93.19 108 ALA A CA 1
ATOM 829 C C . ALA A 1 108 ? -5.011 9.908 3.281 1.00 93.19 108 ALA A C 1
ATOM 831 O O . ALA A 1 108 ? -4.816 10.651 2.321 1.00 93.19 108 ALA A O 1
ATOM 832 N N . LYS A 1 109 ? -4.506 8.668 3.330 1.00 92.00 109 LYS A N 1
ATOM 833 C CA . LYS A 1 109 ? -3.733 8.035 2.246 1.00 92.00 109 LYS A CA 1
ATOM 834 C C . LYS A 1 109 ? -4.581 7.153 1.324 1.00 92.00 109 LYS A C 1
ATOM 836 O O . LYS A 1 109 ? -4.060 6.733 0.290 1.00 92.00 109 LYS A O 1
ATOM 841 N N . LEU A 1 110 ? -5.814 6.842 1.723 1.00 86.56 110 LEU A N 1
ATOM 842 C CA . LEU A 1 110 ? -6.813 6.113 0.937 1.00 86.56 110 LEU A CA 1
ATOM 843 C C . LEU A 1 110 ? -7.715 7.100 0.197 1.00 86.56 110 LEU A C 1
ATOM 845 O O . LEU A 1 110 ? -8.021 6.808 -0.977 1.00 86.56 110 LEU A O 1
#

Secondary structure (DSSP, 8-state):
-HHHHTTS------PPSSSHHHHHHHHHHHHHHHT-----GGGT--GGG--GGG---EEEEEE-SS-EEEEEE---HHHHHHHHHHHHHHHHT---HHHHHHHHHHHTT-